Protein AF-A0A447XHU2-F1 (afdb_monomer_lite)

Foldseek 3Di:
DDDDPPPPPPPPDPPPPPDDDDDAPLCPLPPPLPVLLVVVLVVQLVVCVVVVHPDDSVRSSVVVRVVSVPDDSVVNVVSSVVSVVVVVVVCCVVPNPPDPCVVVPD

Radius of gyration: 21.99 Å; chains: 1; bounding box: 52×55×58 Å

Secondary structure (DSSP, 8-state):
--PPPP-----TT--------------TT-TT-HHHHHHHHHHHHHHHHHTT----HHHHHHHHHHHHTTS-HHHHHHHHHHHHHHHHHHHHHHHTTSSSGGGS--

Organism: Escherichia coli (NCBI:txid562)

Structure (mmCIF, N/CA/C/O backbone):
data_AF-A0A447XHU2-F1
#
_entry.id   AF-A0A447XHU2-F1
#
loop_
_atom_site.group_PDB
_atom_site.id
_atom_site.type_symbol
_atom_site.label_atom_id
_atom_site.label_alt_id
_atom_site.label_comp_id
_atom_site.label_asym_id
_atom_site.label_entity_id
_atom_site.label_seq_id
_atom_site.pdbx_PDB_ins_code
_atom_site.Cartn_x
_atom_site.Cartn_y
_atom_site.Cartn_z
_atom_site.occupancy
_atom_site.B_iso_or_equiv
_atom_site.auth_seq_id
_atom_site.auth_comp_id
_atom_site.auth_asym_id
_atom_site.auth_atom_id
_atom_site.pdbx_PDB_model_num
ATOM 1 N N . MET A 1 1 ? -31.431 -41.248 35.283 1.00 50.34 1 MET A N 1
ATOM 2 C CA . MET A 1 1 ? -30.182 -40.714 34.693 1.00 50.34 1 MET A CA 1
ATOM 3 C C . MET A 1 1 ? -30.094 -41.255 33.275 1.00 50.34 1 MET A C 1
ATOM 5 O O . MET A 1 1 ? -30.237 -42.456 33.133 1.00 50.34 1 MET A O 1
ATOM 9 N N . GLY A 1 2 ? -29.939 -40.478 32.212 1.00 48.31 2 GLY A N 1
ATOM 10 C CA . GLY A 1 2 ? -29.805 -39.030 32.088 1.00 48.31 2 GLY A CA 1
ATOM 11 C C . GLY A 1 2 ? -30.513 -38.564 30.814 1.00 48.31 2 GLY A C 1
ATOM 12 O O . GLY A 1 2 ? -30.659 -39.332 29.866 1.00 48.31 2 GLY A O 1
ATOM 13 N N . GLU A 1 3 ? -31.010 -37.334 30.840 1.00 43.22 3 GLU A N 1
ATOM 14 C CA . GLU A 1 3 ? -31.611 -36.684 29.680 1.00 43.22 3 GLU A CA 1
ATOM 15 C C . GLU A 1 3 ? -30.553 -36.536 28.579 1.00 43.22 3 GLU A C 1
ATOM 17 O O . GLU A 1 3 ? -29.465 -36.011 28.820 1.00 43.22 3 GLU A O 1
ATOM 22 N N . MET A 1 4 ? -30.857 -37.021 27.371 1.00 48.81 4 MET A N 1
ATOM 23 C CA . MET A 1 4 ? -30.083 -36.664 26.185 1.00 48.81 4 MET A CA 1
ATOM 24 C C . MET A 1 4 ? -30.228 -35.153 25.985 1.00 48.81 4 MET A C 1
ATOM 26 O O . MET A 1 4 ? -31.365 -34.678 25.906 1.00 48.81 4 MET A O 1
ATOM 30 N N . PRO A 1 5 ? -29.128 -34.385 25.897 1.00 48.41 5 PRO A N 1
ATOM 31 C CA . PRO A 1 5 ? -29.238 -32.971 25.603 1.00 48.41 5 PRO A CA 1
ATOM 32 C C . PRO A 1 5 ? -29.871 -32.853 24.219 1.00 48.41 5 PRO A C 1
ATOM 34 O O . PRO A 1 5 ? -29.323 -33.337 23.227 1.00 48.41 5 PRO A O 1
ATOM 37 N N . ASN A 1 6 ? -31.060 -32.247 24.171 1.00 49.00 6 ASN A N 1
ATOM 38 C CA . ASN A 1 6 ? -31.664 -31.803 22.927 1.00 49.00 6 ASN A CA 1
ATOM 39 C C . ASN A 1 6 ? -30.576 -31.052 22.162 1.00 49.00 6 ASN A C 1
ATOM 41 O O . ASN A 1 6 ? -30.010 -30.095 22.694 1.00 49.00 6 ASN A O 1
ATOM 45 N N . ASN A 1 7 ? -30.283 -31.505 20.942 1.00 52.31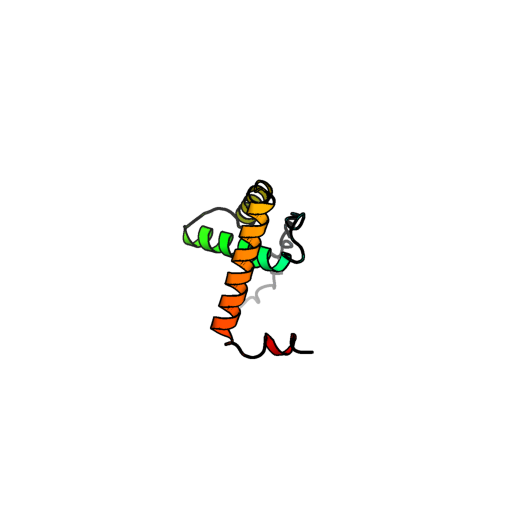 7 ASN A N 1
ATOM 46 C CA . ASN A 1 7 ? -29.501 -30.764 19.964 1.00 52.31 7 ASN A CA 1
ATOM 47 C C . ASN A 1 7 ? -30.282 -29.487 19.635 1.00 52.31 7 ASN A C 1
ATOM 49 O O . ASN A 1 7 ? -31.013 -29.394 18.650 1.00 52.31 7 ASN A O 1
ATOM 53 N N . LYS A 1 8 ? -30.215 -28.532 20.558 1.00 52.25 8 LYS A N 1
ATOM 54 C CA . LYS A 1 8 ? -30.671 -27.173 20.392 1.00 52.25 8 LYS A CA 1
ATOM 55 C C . LYS A 1 8 ? -29.653 -26.603 19.427 1.00 52.25 8 LYS A C 1
ATOM 57 O O . LYS A 1 8 ? -28.541 -26.301 19.844 1.00 52.25 8 LYS A O 1
ATOM 62 N N . ASN A 1 9 ? -30.025 -26.638 18.146 1.00 53.00 9 ASN A N 1
ATOM 63 C CA . ASN A 1 9 ? -29.340 -26.018 17.023 1.00 53.00 9 ASN A CA 1
ATOM 64 C C . ASN A 1 9 ? -28.377 -24.941 17.518 1.00 53.00 9 ASN A C 1
ATOM 66 O O . ASN A 1 9 ? -28.805 -23.839 17.855 1.00 53.00 9 ASN A O 1
ATOM 70 N N . ILE A 1 10 ? -27.086 -25.272 17.580 1.00 54.03 10 ILE A N 1
ATOM 71 C CA . ILE A 1 10 ? -26.025 -24.275 17.700 1.00 54.03 10 ILE A CA 1
ATOM 72 C C . ILE A 1 10 ? -25.957 -23.611 16.323 1.00 54.03 10 ILE A C 1
ATOM 74 O O . ILE A 1 10 ? -25.102 -23.895 15.495 1.00 54.03 10 ILE A O 1
ATOM 78 N N . THR A 1 11 ? -26.955 -22.783 16.046 1.00 51.47 11 THR A N 1
ATOM 79 C CA . THR A 1 11 ? -26.985 -21.808 14.955 1.00 51.47 11 THR A CA 1
ATOM 80 C C . THR A 1 11 ? -26.727 -20.408 15.502 1.00 51.47 11 THR A C 1
ATOM 82 O O . THR A 1 11 ? -26.949 -19.428 14.802 1.00 51.47 11 THR A O 1
ATOM 85 N N . ASP A 1 12 ? -26.276 -20.298 16.755 1.00 50.03 12 ASP A N 1
ATOM 86 C CA . ASP A 1 12 ? -26.370 -19.042 17.490 1.00 50.03 12 ASP A CA 1
ATOM 87 C C . ASP A 1 12 ? -25.420 -17.942 17.002 1.00 50.03 12 ASP A C 1
ATOM 89 O O . ASP A 1 12 ? -25.742 -16.782 17.233 1.00 50.03 12 ASP A O 1
ATOM 93 N N . HIS A 1 13 ? -24.324 -18.202 16.270 1.00 52.41 13 HIS A N 1
ATOM 94 C CA . HIS A 1 13 ? -23.375 -17.113 15.949 1.00 52.41 13 HIS A CA 1
ATOM 95 C C . HIS A 1 13 ? -22.674 -17.162 14.582 1.00 52.41 13 HIS A C 1
ATOM 97 O O . HIS A 1 13 ? -21.525 -16.743 14.478 1.00 52.41 13 HIS A O 1
ATOM 103 N N . LEU A 1 14 ? -23.336 -17.600 13.510 1.00 49.66 14 LEU A N 1
ATOM 104 C CA . LEU A 1 14 ? -22.865 -17.271 12.155 1.00 49.66 14 LEU A CA 1
ATOM 105 C C . LEU A 1 14 ? -23.818 -16.264 11.513 1.00 49.66 14 LEU A C 1
ATOM 107 O O . LEU A 1 14 ? -24.447 -16.540 10.496 1.00 49.66 14 LEU A O 1
ATOM 111 N N . THR A 1 15 ? -23.937 -15.078 12.116 1.00 59.91 15 THR A N 1
ATOM 112 C CA . THR A 1 15 ? -24.274 -13.893 11.319 1.00 59.91 15 THR A CA 1
ATOM 113 C C . THR A 1 15 ? -23.197 -13.808 10.243 1.00 59.91 15 THR A C 1
ATOM 115 O O . THR A 1 15 ? -22.015 -13.812 10.601 1.00 59.91 15 THR A O 1
ATOM 118 N N . GLU A 1 16 ? -23.573 -13.828 8.961 1.00 61.66 16 GLU A N 1
ATOM 119 C CA . GLU A 1 16 ? -22.624 -13.664 7.855 1.00 61.66 16 GLU A CA 1
ATOM 120 C C . GLU A 1 16 ? -21.630 -12.565 8.225 1.00 61.66 16 GLU A C 1
ATOM 122 O O . GLU A 1 16 ? -22.030 -11.465 8.607 1.00 61.66 16 GLU A O 1
ATOM 127 N N . SER A 1 17 ? -20.337 -12.892 8.224 1.00 66.00 17 SER A N 1
ATOM 128 C CA . SER A 1 17 ? -19.319 -11.885 8.495 1.00 66.00 17 SER A CA 1
ATOM 129 C C . SER A 1 17 ? -19.497 -10.785 7.457 1.00 66.00 17 SER A C 1
ATOM 131 O O . SER A 1 17 ? -19.344 -11.045 6.265 1.00 66.00 17 SER A O 1
ATOM 133 N N . GLU A 1 18 ? -19.876 -9.588 7.899 1.00 78.19 18 GLU A N 1
ATOM 134 C CA . GLU A 1 18 ? -20.075 -8.451 7.011 1.00 78.19 18 GLU A CA 1
ATOM 135 C C . GLU A 1 18 ? -18.734 -8.138 6.337 1.00 78.19 18 GLU A C 1
ATOM 137 O O . GLU A 1 18 ? -17.772 -7.702 6.976 1.00 78.19 18 GLU A O 1
ATOM 142 N N . ILE A 1 19 ? -18.631 -8.456 5.044 1.00 82.38 19 ILE A N 1
ATOM 143 C CA . ILE A 1 19 ? -17.419 -8.211 4.267 1.00 82.38 19 ILE A CA 1
ATOM 144 C C . ILE A 1 19 ? -17.381 -6.724 3.929 1.00 82.38 19 ILE A C 1
ATOM 146 O O . ILE A 1 19 ? -18.208 -6.221 3.171 1.00 82.38 19 ILE A O 1
ATOM 150 N N . ILE A 1 20 ? -16.382 -6.026 4.463 1.00 84.31 20 ILE A N 1
ATOM 151 C CA . ILE A 1 20 ? -16.165 -4.607 4.189 1.00 84.31 20 ILE A CA 1
ATOM 152 C C . ILE A 1 20 ? -15.208 -4.467 3.003 1.00 84.31 20 ILE A C 1
ATOM 154 O O . ILE A 1 20 ? -14.056 -4.900 3.062 1.00 84.31 20 ILE A O 1
ATOM 158 N N . PHE A 1 21 ? -15.666 -3.810 1.936 1.00 88.31 21 PHE A N 1
ATOM 159 C CA . PHE A 1 21 ? -14.844 -3.500 0.768 1.00 88.31 21 PHE A CA 1
ATOM 160 C C . PHE A 1 21 ? -14.239 -2.098 0.883 1.00 88.31 21 PHE A C 1
ATOM 162 O O . PHE A 1 21 ? -14.953 -1.097 0.845 1.00 88.31 21 PHE A O 1
ATOM 169 N N . LEU A 1 22 ? -12.910 -2.017 0.959 1.00 89.25 22 LEU A N 1
ATOM 170 C CA . LEU A 1 22 ? -12.171 -0.766 0.798 1.00 89.25 22 LEU A CA 1
ATOM 171 C C . LEU A 1 22 ? -11.638 -0.683 -0.636 1.00 89.25 22 LEU A C 1
ATOM 173 O O . LEU A 1 22 ? -10.658 -1.342 -0.977 1.00 89.25 22 LEU A O 1
ATOM 177 N N . HIS A 1 23 ? -12.281 0.129 -1.474 1.00 90.50 23 HIS A N 1
ATOM 178 C CA . HIS A 1 23 ? -11.823 0.379 -2.838 1.00 90.50 23 HIS A CA 1
ATOM 179 C C . HIS A 1 23 ? -11.059 1.705 -2.905 1.00 90.50 23 HIS A C 1
ATOM 181 O O . HIS A 1 23 ? -11.637 2.777 -2.721 1.00 90.50 23 HIS A O 1
ATOM 187 N N . ALA A 1 24 ? -9.763 1.642 -3.204 1.00 89.38 24 ALA A N 1
ATOM 188 C CA . ALA A 1 24 ? -8.933 2.817 -3.431 1.00 89.38 24 ALA A CA 1
ATOM 189 C C . ALA A 1 24 ? -8.003 2.582 -4.625 1.00 89.38 24 ALA A C 1
ATOM 191 O O . ALA A 1 24 ? -7.119 1.732 -4.564 1.00 89.38 24 ALA A O 1
ATOM 192 N N . ASP A 1 25 ? -8.181 3.363 -5.692 1.00 91.19 25 ASP A N 1
ATOM 193 C CA . ASP A 1 25 ? -7.196 3.418 -6.769 1.00 91.19 25 ASP A CA 1
ATOM 194 C C . ASP A 1 25 ? -5.977 4.229 -6.305 1.00 91.19 25 ASP A C 1
ATOM 196 O O . ASP A 1 25 ? -6.072 5.437 -6.071 1.00 91.19 25 ASP A O 1
ATOM 200 N N . LEU A 1 26 ? -4.861 3.527 -6.100 1.00 91.31 26 LEU A N 1
ATOM 201 C CA . LEU A 1 26 ? -3.545 4.080 -5.758 1.00 91.31 26 LEU A CA 1
ATOM 202 C C . LEU A 1 26 ? -2.545 3.921 -6.918 1.00 91.31 26 LEU A C 1
ATOM 204 O O . LEU A 1 26 ? -1.379 4.273 -6.782 1.00 91.31 26 LEU A O 1
ATOM 208 N N . GLN A 1 27 ? -2.985 3.371 -8.053 1.00 87.56 27 GLN A N 1
ATOM 209 C CA . GLN A 1 27 ? -2.134 3.021 -9.193 1.00 87.56 27 GLN A CA 1
ATOM 210 C C . GLN A 1 27 ? -2.220 4.047 -10.329 1.00 87.56 27 GLN A C 1
ATOM 212 O O . GLN A 1 27 ? -1.710 3.796 -11.418 1.00 87.56 27 GLN A O 1
ATOM 217 N N . GLN A 1 28 ? -2.806 5.223 -10.075 1.00 84.50 28 GLN A N 1
ATOM 218 C CA . GLN A 1 28 ? -2.994 6.278 -11.076 1.00 84.50 28 GLN A CA 1
ATOM 219 C C . GLN A 1 28 ? -1.700 6.627 -11.835 1.00 84.50 28 GLN A C 1
ATOM 221 O O . GLN A 1 28 ? -1.742 6.852 -13.043 1.00 84.50 28 GLN A O 1
ATOM 226 N N . TYR A 1 29 ? -0.558 6.644 -11.140 1.00 85.00 29 TYR A N 1
ATOM 227 C CA . TYR A 1 29 ? 0.764 6.911 -11.722 1.00 85.00 29 TYR A CA 1
ATOM 228 C C . TYR A 1 29 ? 1.700 5.694 -11.691 1.00 85.00 29 TYR A C 1
ATOM 230 O O . TYR A 1 29 ? 2.844 5.785 -12.131 1.00 85.00 29 TYR A O 1
ATOM 238 N N . LEU A 1 30 ? 1.237 4.560 -11.158 1.00 89.12 30 LEU A N 1
ATOM 239 C CA . LEU A 1 30 ? 2.082 3.438 -10.759 1.00 89.12 30 LEU A CA 1
ATOM 240 C C . LEU A 1 30 ? 1.566 2.137 -11.368 1.00 89.12 30 LEU A C 1
ATOM 242 O O . LEU A 1 30 ? 0.588 1.545 -10.910 1.00 89.12 30 LEU A O 1
ATOM 246 N N . SER A 1 31 ? 2.238 1.687 -12.425 1.00 87.44 31 SER A N 1
ATOM 247 C CA . SER A 1 31 ? 1.863 0.465 -13.133 1.00 87.44 31 SER A CA 1
ATOM 248 C C . SER A 1 31 ? 2.222 -0.783 -12.326 1.00 87.44 31 SER A C 1
ATOM 250 O O . SER A 1 31 ? 3.354 -0.938 -11.870 1.00 87.44 31 SER A O 1
ATOM 252 N N . GLN A 1 32 ? 1.269 -1.714 -12.205 1.00 87.56 32 GLN A N 1
ATOM 253 C CA . GLN A 1 32 ? 1.471 -3.036 -11.593 1.00 87.56 32 GLN A CA 1
ATOM 254 C C . GLN A 1 32 ? 2.033 -2.970 -10.161 1.00 87.56 32 GLN A C 1
ATOM 256 O O . GLN A 1 32 ? 2.917 -3.745 -9.786 1.00 87.56 32 GLN A O 1
ATOM 261 N N . SER A 1 33 ? 1.551 -2.018 -9.364 1.00 90.62 33 SER A N 1
ATOM 262 C CA . SER A 1 33 ? 1.975 -1.795 -7.974 1.00 90.62 33 SER A CA 1
ATOM 263 C C . SER A 1 33 ? 1.045 -2.428 -6.942 1.00 90.62 33 SER A C 1
ATOM 265 O O . SER A 1 33 ? 1.321 -2.353 -5.750 1.00 90.62 33 SER A O 1
ATOM 267 N N . CYS A 1 34 ? -0.036 -3.098 -7.356 1.00 88.56 34 CYS A N 1
ATOM 268 C CA . CYS A 1 34 ? -0.992 -3.722 -6.434 1.00 88.56 34 CYS A CA 1
ATOM 269 C C . CYS A 1 34 ? -0.323 -4.645 -5.399 1.00 88.56 34 CYS A C 1
ATOM 271 O O . CYS A 1 34 ? -0.633 -4.553 -4.214 1.00 88.56 34 CYS A O 1
ATOM 273 N N . GLY A 1 35 ? 0.646 -5.470 -5.810 1.00 85.81 35 GLY A N 1
ATOM 274 C CA . GLY A 1 35 ? 1.407 -6.324 -4.893 1.00 85.81 35 GLY A CA 1
ATOM 275 C C . GLY A 1 35 ? 2.274 -5.532 -3.907 1.00 85.81 35 GLY A C 1
ATOM 276 O O . GLY A 1 35 ? 2.344 -5.885 -2.732 1.00 85.81 35 GLY A O 1
ATOM 277 N N . ALA A 1 36 ? 2.877 -4.425 -4.352 1.00 86.75 36 ALA A N 1
ATOM 278 C CA . ALA A 1 36 ? 3.637 -3.535 -3.476 1.00 86.75 36 ALA A CA 1
ATOM 279 C C . ALA A 1 36 ? 2.720 -2.869 -2.435 1.00 86.75 36 ALA A C 1
ATOM 281 O O . ALA A 1 36 ? 3.052 -2.852 -1.251 1.00 86.75 36 ALA A O 1
ATOM 282 N N . PHE A 1 37 ? 1.529 -2.417 -2.843 1.00 88.38 37 PHE A N 1
ATOM 283 C CA . PHE A 1 37 ? 0.526 -1.846 -1.939 1.00 88.38 37 PHE A CA 1
ATOM 284 C C . PHE A 1 37 ? 0.010 -2.831 -0.897 1.00 88.38 37 PHE A C 1
ATOM 286 O O . PHE A 1 37 ? -0.182 -2.430 0.246 1.00 88.38 37 PHE A O 1
ATOM 293 N N . VAL A 1 38 ? -0.156 -4.113 -1.237 1.00 88.31 38 VAL A N 1
ATOM 294 C CA . VAL A 1 38 ? -0.517 -5.138 -0.243 1.00 88.31 38 VAL A CA 1
ATOM 295 C C . VAL A 1 38 ? 0.554 -5.237 0.846 1.00 88.31 38 VAL A C 1
ATOM 297 O O . VAL A 1 38 ? 0.219 -5.220 2.029 1.00 88.31 38 VAL A O 1
ATOM 300 N N . CYS A 1 39 ? 1.837 -5.276 0.473 1.00 88.56 39 CYS A N 1
ATOM 301 C CA . CYS A 1 39 ? 2.940 -5.310 1.438 1.00 88.56 39 CYS A CA 1
ATOM 302 C C . CYS A 1 39 ? 3.004 -4.034 2.291 1.00 88.56 39 CYS A C 1
ATOM 304 O O . CYS A 1 39 ? 3.131 -4.122 3.511 1.00 88.56 39 CYS A O 1
ATOM 306 N N . MET A 1 40 ? 2.871 -2.859 1.669 1.00 87.81 40 MET A N 1
ATOM 307 C CA . MET A 1 40 ? 2.869 -1.564 2.362 1.00 87.81 40 MET A CA 1
ATOM 308 C C . MET A 1 40 ? 1.738 -1.458 3.381 1.00 87.81 40 MET A C 1
ATOM 310 O O . MET A 1 40 ? 1.952 -1.100 4.536 1.00 87.81 40 MET A O 1
ATOM 314 N N . ALA A 1 41 ? 0.529 -1.802 2.952 1.00 89.75 41 ALA A N 1
ATOM 315 C CA . ALA A 1 41 ? -0.655 -1.695 3.778 1.00 89.75 41 ALA A CA 1
ATOM 316 C C . ALA A 1 41 ? -0.636 -2.723 4.924 1.00 89.75 41 ALA A C 1
ATOM 318 O O . ALA A 1 41 ? -1.043 -2.409 6.041 1.00 89.75 41 ALA A O 1
ATOM 319 N N . ALA A 1 42 ? -0.097 -3.926 4.688 1.00 90.56 42 ALA A N 1
ATOM 320 C CA . ALA A 1 42 ? 0.133 -4.908 5.744 1.00 90.56 42 ALA A CA 1
ATOM 321 C C . ALA A 1 42 ? 1.166 -4.417 6.770 1.00 90.56 42 ALA A C 1
ATOM 323 O O . ALA A 1 42 ? 0.928 -4.539 7.971 1.00 90.56 42 ALA A O 1
ATOM 324 N N . LYS A 1 43 ? 2.276 -3.824 6.310 1.00 89.50 43 LYS A N 1
ATOM 325 C CA . 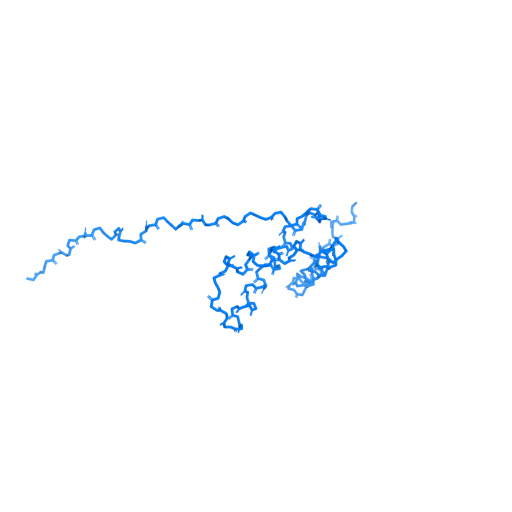LYS A 1 43 ? 3.312 -3.257 7.180 1.00 89.50 43 LYS A CA 1
ATOM 326 C C . LYS A 1 43 ? 2.754 -2.156 8.084 1.00 89.50 43 LYS A C 1
ATOM 328 O O . LYS A 1 43 ? 2.955 -2.228 9.290 1.00 89.50 43 LYS A O 1
ATOM 333 N N . GLU A 1 44 ? 1.987 -1.213 7.532 1.00 90.56 44 GLU A N 1
ATOM 334 C CA . GLU A 1 44 ? 1.303 -0.170 8.313 1.00 90.56 44 GLU A CA 1
ATOM 335 C C . GLU A 1 44 ? 0.440 -0.784 9.424 1.00 90.56 44 GLU A C 1
ATOM 337 O O . GLU A 1 44 ? 0.508 -0.362 10.575 1.00 90.56 44 GLU A O 1
ATOM 342 N N . VAL A 1 45 ? -0.369 -1.799 9.101 1.00 92.88 45 VAL A N 1
ATOM 343 C CA . VAL A 1 45 ? -1.226 -2.447 10.101 1.00 92.88 45 VAL A CA 1
ATOM 344 C C . VAL A 1 45 ? -0.387 -3.121 11.186 1.00 92.88 45 VAL A C 1
ATOM 346 O O . VAL A 1 45 ? -0.715 -2.979 12.361 1.00 92.88 45 VAL A O 1
ATOM 349 N N . ILE A 1 46 ? 0.689 -3.822 10.823 1.00 93.12 46 ILE A N 1
ATOM 350 C CA . ILE A 1 46 ? 1.577 -4.494 11.783 1.00 93.12 46 ILE A CA 1
ATOM 351 C C . ILE A 1 46 ? 2.238 -3.474 12.716 1.00 93.12 46 ILE A C 1
ATOM 353 O O . ILE A 1 46 ? 2.091 -3.597 13.927 1.00 93.12 46 ILE A O 1
ATOM 357 N N . GLU A 1 47 ? 2.873 -2.428 12.183 1.00 93.56 47 GLU A N 1
ATOM 358 C CA . GLU A 1 47 ? 3.559 -1.401 12.984 1.00 93.56 47 GLU A CA 1
ATOM 359 C C . GLU A 1 47 ? 2.588 -0.661 13.923 1.00 93.56 47 GLU A C 1
ATOM 361 O O . GLU A 1 47 ? 2.901 -0.352 15.077 1.00 93.56 47 GLU A O 1
ATOM 366 N N . GLN A 1 48 ? 1.355 -0.417 13.471 1.00 93.81 48 GLN A N 1
ATOM 367 C CA . GLN A 1 48 ? 0.315 0.182 14.309 1.00 93.81 48 GLN A CA 1
ATOM 368 C C . GLN A 1 48 ? -0.151 -0.778 15.411 1.00 93.81 48 GLN A C 1
ATOM 370 O O . GLN A 1 48 ? -0.381 -0.356 16.542 1.00 93.81 48 GLN A O 1
ATOM 375 N N . ARG A 1 49 ? -0.248 -2.081 15.132 1.00 90.25 49 ARG A N 1
ATOM 376 C CA . ARG A 1 49 ? -0.561 -3.082 16.163 1.00 90.25 49 ARG A CA 1
ATOM 377 C C . ARG A 1 49 ? 0.566 -3.228 17.182 1.00 90.25 49 ARG A C 1
ATOM 379 O O . ARG A 1 49 ? 0.284 -3.276 18.373 1.00 90.25 49 ARG A O 1
ATOM 386 N N . GLU A 1 50 ? 1.818 -3.240 16.736 1.00 94.44 50 GLU A N 1
ATOM 387 C CA . GLU A 1 50 ? 3.000 -3.321 17.605 1.00 94.44 50 GLU A CA 1
ATOM 388 C C . GLU A 1 50 ? 3.175 -2.072 18.482 1.00 94.44 50 GLU A C 1
ATOM 390 O O . GLU A 1 50 ? 3.675 -2.164 19.601 1.00 94.44 50 GLU A O 1
ATOM 395 N N . SER A 1 51 ? 2.689 -0.915 18.025 1.00 93.38 51 SER A N 1
ATOM 396 C CA . SER A 1 51 ? 2.624 0.314 18.829 1.00 93.38 51 SER A CA 1
ATOM 397 C C . SER A 1 51 ? 1.401 0.400 19.758 1.00 93.38 51 SER A C 1
ATOM 399 O O . SER A 1 51 ? 1.172 1.442 20.370 1.00 93.38 51 SER A O 1
ATOM 401 N N . ASN A 1 52 ? 0.645 -0.695 19.918 1.00 90.94 52 ASN A N 1
ATOM 402 C CA . ASN A 1 52 ? -0.582 -0.788 20.720 1.00 90.94 52 ASN A CA 1
ATOM 403 C C . ASN A 1 52 ? -1.712 0.149 20.252 1.00 90.94 52 ASN A C 1
ATOM 405 O O . ASN A 1 52 ? -2.478 0.664 21.064 1.00 90.94 52 ASN A O 1
ATOM 409 N N . SER A 1 53 ? -1.836 0.382 18.943 1.00 90.50 53 SER A N 1
ATOM 410 C CA . SER A 1 53 ? -2.973 1.121 18.390 1.00 90.50 53 SER A CA 1
ATOM 411 C C . SER A 1 53 ? -4.271 0.313 18.498 1.00 90.50 53 SER A C 1
ATOM 413 O O . SER A 1 53 ? -4.382 -0.804 17.978 1.00 90.50 53 SER A O 1
ATOM 415 N N . ASP A 1 54 ? -5.294 0.935 19.084 1.00 92.69 54 ASP A N 1
ATOM 416 C CA . ASP A 1 54 ? -6.665 0.408 19.144 1.00 92.69 54 ASP A CA 1
ATOM 417 C C . ASP A 1 54 ? -7.445 0.617 17.835 1.00 92.69 54 ASP A C 1
ATOM 419 O O . ASP A 1 54 ? -8.604 0.213 17.706 1.00 92.69 54 ASP A O 1
ATOM 423 N N . SER A 1 55 ? -6.825 1.247 16.832 1.00 93.31 55 SER A N 1
ATOM 424 C CA . S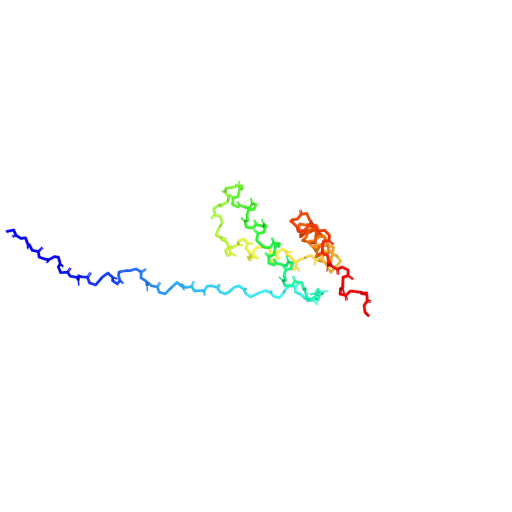ER A 1 55 ? -7.474 1.503 15.548 1.00 93.31 55 SER A CA 1
ATOM 425 C C . SER A 1 55 ? -7.839 0.199 14.838 1.00 93.31 55 SER A C 1
ATOM 427 O O . SER A 1 55 ? -7.027 -0.718 14.693 1.00 93.31 55 SER A O 1
ATOM 429 N N . ALA A 1 56 ? -9.069 0.132 14.327 1.00 91.31 56 ALA A N 1
ATOM 430 C CA . ALA A 1 56 ? -9.497 -0.980 13.490 1.00 91.31 56 ALA A CA 1
ATOM 431 C C . ALA A 1 56 ? -8.636 -1.059 12.208 1.00 91.31 56 ALA A C 1
ATOM 433 O O . ALA A 1 56 ? -8.320 -0.011 11.634 1.00 91.31 56 ALA A O 1
ATOM 434 N N . PRO A 1 57 ? -8.312 -2.264 11.690 1.00 90.38 57 PRO A N 1
ATOM 435 C CA . PRO A 1 57 ? -7.500 -2.413 10.479 1.00 90.38 57 PRO A CA 1
ATOM 436 C C . PRO A 1 57 ? -8.068 -1.647 9.283 1.00 90.38 57 PRO A C 1
ATOM 438 O O . PRO A 1 57 ? -7.322 -0.991 8.567 1.00 90.38 57 PRO A O 1
ATOM 441 N N . TYR A 1 58 ? -9.393 -1.645 9.114 1.00 91.44 58 TYR A N 1
ATOM 442 C CA . TYR A 1 58 ? -10.060 -0.855 8.077 1.00 91.44 58 TYR A CA 1
ATOM 443 C C . TYR A 1 58 ? -9.702 0.638 8.154 1.00 91.44 58 TYR A C 1
ATOM 445 O O . TYR A 1 58 ? -9.364 1.248 7.141 1.00 91.44 58 TYR A O 1
ATOM 453 N N . THR A 1 59 ? -9.724 1.220 9.355 1.00 93.12 59 THR A N 1
ATOM 454 C CA . THR A 1 59 ? -9.374 2.628 9.579 1.00 93.12 59 THR A CA 1
ATOM 455 C C . THR A 1 59 ? -7.912 2.894 9.241 1.00 93.12 59 THR A C 1
ATOM 457 O O . THR A 1 59 ? -7.610 3.893 8.594 1.00 93.12 59 THR A O 1
ATOM 460 N N . LEU A 1 60 ? -7.007 1.989 9.622 1.00 94.19 60 LEU A N 1
ATOM 461 C CA . LEU A 1 60 ? -5.581 2.100 9.305 1.00 94.19 60 LEU A CA 1
ATOM 462 C C . LEU A 1 60 ? -5.336 2.071 7.792 1.00 94.19 60 LEU A C 1
ATOM 464 O O . LEU A 1 60 ? -4.682 2.962 7.256 1.00 94.19 60 LEU A O 1
ATOM 468 N N . LEU A 1 61 ? -5.932 1.103 7.093 1.00 93.81 61 LEU A N 1
ATOM 469 C CA . LEU A 1 61 ? -5.813 0.954 5.641 1.00 93.81 61 LEU A CA 1
ATOM 470 C C . LEU A 1 61 ? -6.406 2.155 4.894 1.00 93.81 61 LEU A C 1
ATOM 472 O O . LEU A 1 61 ? -5.802 2.662 3.948 1.00 93.81 61 LEU A O 1
ATOM 476 N N . LYS A 1 62 ? -7.565 2.652 5.343 1.00 94.44 62 LYS A N 1
ATOM 477 C CA . LYS A 1 62 ? -8.186 3.854 4.780 1.00 94.44 62 LYS A CA 1
ATOM 478 C C . LYS A 1 62 ? -7.301 5.082 4.986 1.00 94.44 62 LYS A C 1
ATOM 480 O O . LYS A 1 62 ? -7.075 5.829 4.039 1.00 94.44 62 LYS A O 1
ATOM 485 N N . ASN A 1 63 ? -6.762 5.271 6.190 1.00 93.56 63 ASN A N 1
ATOM 486 C CA . ASN A 1 63 ? -5.864 6.384 6.491 1.00 93.56 63 ASN A CA 1
ATOM 487 C C . ASN A 1 63 ? -4.583 6.318 5.656 1.00 93.56 63 ASN A C 1
ATOM 489 O O . ASN A 1 63 ? -4.143 7.344 5.144 1.00 93.56 63 ASN A O 1
ATOM 493 N N . TYR A 1 64 ? -4.008 5.126 5.483 1.00 93.12 64 TYR A N 1
ATOM 494 C CA . TYR A 1 64 ? -2.869 4.917 4.596 1.00 93.12 64 TYR A CA 1
ATOM 495 C C . TYR A 1 64 ? -3.200 5.334 3.156 1.00 93.12 64 TYR A C 1
ATOM 497 O O . TYR A 1 64 ? -2.485 6.157 2.588 1.00 93.12 64 TYR A O 1
ATOM 505 N N . ALA A 1 65 ? -4.314 4.855 2.594 1.00 94.12 65 ALA A N 1
ATOM 506 C CA . ALA A 1 65 ? -4.741 5.210 1.240 1.00 94.12 65 ALA A CA 1
ATOM 507 C C . ALA A 1 65 ? -4.990 6.724 1.082 1.00 94.12 65 ALA A C 1
ATOM 509 O O . ALA A 1 65 ? -4.549 7.332 0.105 1.00 94.12 65 ALA A O 1
ATOM 510 N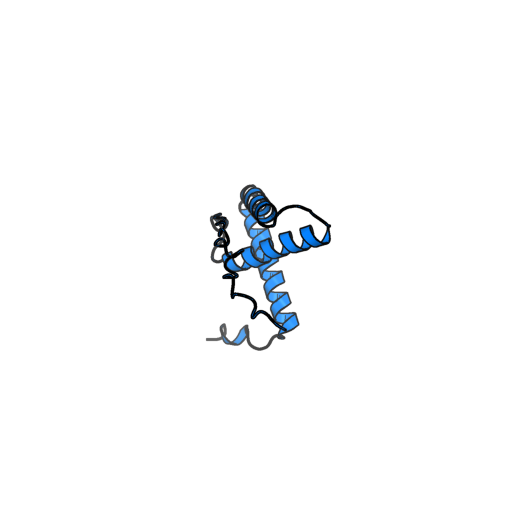 N . ASP A 1 66 ? -5.651 7.345 2.063 1.00 94.62 66 ASP A N 1
ATOM 511 C CA . ASP A 1 66 ? -5.940 8.783 2.076 1.00 94.62 66 ASP A CA 1
ATOM 512 C C . ASP A 1 66 ? -4.661 9.630 2.189 1.00 94.62 66 ASP A C 1
ATOM 514 O O . ASP A 1 66 ? -4.590 10.711 1.603 1.00 94.62 66 ASP A O 1
ATOM 518 N N . ARG A 1 67 ? -3.640 9.165 2.926 1.00 94.62 67 ARG A N 1
ATOM 519 C CA . ARG A 1 67 ? -2.315 9.809 2.968 1.00 94.62 67 ARG A CA 1
ATOM 520 C C . ARG A 1 67 ? -1.571 9.620 1.654 1.00 94.62 67 ARG A C 1
ATOM 522 O O . ARG A 1 67 ? -1.049 10.595 1.128 1.00 94.62 67 ARG A O 1
ATOM 529 N N . PHE A 1 68 ? -1.571 8.405 1.107 1.00 93.38 68 PHE A N 1
ATOM 530 C CA . PHE A 1 68 ? -0.837 8.085 -0.113 1.00 93.38 68 PHE A CA 1
ATOM 531 C C . PHE A 1 68 ? -1.271 8.968 -1.289 1.00 93.38 68 PHE A C 1
ATOM 533 O O . PHE A 1 68 ? -0.439 9.524 -1.997 1.00 93.38 68 PHE A O 1
ATOM 540 N N . LYS A 1 69 ? -2.581 9.197 -1.431 1.00 93.75 69 LYS A N 1
ATOM 541 C CA . LYS A 1 69 ? -3.150 10.067 -2.474 1.00 93.75 69 LYS A CA 1
ATOM 542 C C . LYS A 1 69 ? -2.753 11.542 -2.372 1.00 93.75 69 LYS A C 1
ATOM 544 O O . LYS A 1 69 ? -2.956 12.278 -3.332 1.00 93.75 69 LYS A O 1
ATOM 549 N N . LYS A 1 70 ? -2.250 11.995 -1.219 1.00 95.31 70 LYS A N 1
ATOM 550 C CA . LYS A 1 70 ? -1.813 13.387 -1.021 1.00 95.31 70 LYS A CA 1
ATOM 551 C C . LYS A 1 70 ? -0.377 13.625 -1.470 1.00 95.31 70 LYS A C 1
ATOM 553 O O . LYS A 1 70 ? -0.008 14.781 -1.646 1.00 95.31 70 LYS A O 1
ATOM 558 N N . TYR A 1 71 ? 0.411 12.566 -1.639 1.00 94.69 71 TYR A N 1
ATOM 559 C CA . TYR A 1 71 ? 1.763 12.676 -2.166 1.00 94.69 71 TYR A CA 1
ATOM 560 C C . TYR A 1 71 ? 1.742 13.093 -3.636 1.00 94.69 71 TYR A C 1
ATOM 562 O O . TYR A 1 71 ? 0.845 12.717 -4.397 1.00 94.69 71 TYR A O 1
ATOM 570 N N . SER A 1 72 ? 2.756 13.852 -4.036 1.00 95.69 72 SER A N 1
ATOM 571 C CA . SER A 1 72 ? 3.048 14.141 -5.437 1.00 95.69 72 SER A CA 1
ATOM 572 C C . SER A 1 72 ? 3.357 12.858 -6.216 1.00 95.69 72 SER A C 1
ATOM 574 O O . SER A 1 72 ? 3.662 11.815 -5.639 1.00 95.69 72 SER A O 1
ATOM 576 N N . ALA A 1 73 ? 3.304 12.923 -7.548 1.00 94.62 73 ALA A N 1
ATOM 577 C CA . ALA A 1 73 ? 3.633 11.772 -8.390 1.00 94.62 73 ALA A CA 1
ATOM 578 C C . ALA A 1 73 ? 5.073 11.267 -8.160 1.00 94.62 73 ALA A C 1
ATOM 580 O O . ALA A 1 73 ? 5.302 10.061 -8.169 1.00 94.62 73 ALA A O 1
ATOM 581 N N . GLU A 1 74 ? 6.022 12.176 -7.914 1.00 96.06 74 GLU A N 1
ATOM 582 C CA . GLU A 1 74 ? 7.419 11.835 -7.620 1.00 96.06 74 G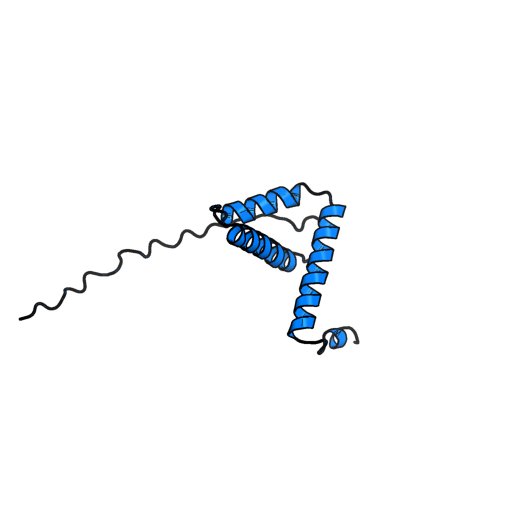LU A CA 1
ATOM 583 C C . GLU A 1 74 ? 7.552 11.104 -6.279 1.00 96.06 74 GLU A C 1
ATOM 585 O O . GLU A 1 74 ? 8.168 10.044 -6.212 1.00 96.06 74 GLU A O 1
ATOM 590 N N . GLU A 1 75 ? 6.898 11.604 -5.229 1.00 95.56 75 GLU A N 1
ATOM 591 C CA . GLU A 1 75 ? 6.876 10.940 -3.922 1.00 95.56 75 GLU A CA 1
ATOM 592 C C . GLU A 1 75 ? 6.197 9.565 -3.993 1.00 95.56 75 GLU A C 1
ATOM 594 O O . GLU A 1 75 ? 6.691 8.602 -3.410 1.00 95.56 75 GLU A O 1
ATOM 599 N N . GLN A 1 76 ? 5.088 9.442 -4.731 1.00 94.38 76 GLN A N 1
ATOM 600 C CA . GLN A 1 76 ? 4.419 8.154 -4.935 1.00 94.38 76 GLN A CA 1
ATOM 601 C C . GLN A 1 76 ? 5.330 7.154 -5.657 1.00 94.38 76 GLN A C 1
ATOM 603 O O . GLN A 1 76 ? 5.374 5.984 -5.271 1.00 94.38 76 GLN A O 1
ATOM 608 N N . TYR A 1 77 ? 6.072 7.608 -6.671 1.00 93.94 77 TYR A N 1
ATOM 609 C CA . TYR A 1 77 ? 7.043 6.784 -7.388 1.00 93.94 77 TYR A CA 1
ATOM 610 C C . TYR A 1 77 ? 8.188 6.328 -6.485 1.00 93.94 77 TYR A C 1
ATOM 612 O O . TYR A 1 77 ? 8.514 5.143 -6.472 1.00 93.94 77 TYR A O 1
ATOM 620 N N . GLU A 1 78 ? 8.763 7.234 -5.695 1.00 94.31 78 GLU A N 1
ATOM 621 C CA . GLU A 1 78 ? 9.856 6.893 -4.784 1.00 94.31 78 GLU A CA 1
ATOM 622 C C . GLU A 1 78 ? 9.403 5.886 -3.721 1.00 94.31 78 GLU A C 1
ATOM 624 O O . GLU A 1 78 ? 10.083 4.889 -3.471 1.00 94.31 78 GLU A O 1
ATOM 629 N N . ILE A 1 79 ? 8.211 6.083 -3.146 1.00 92.00 79 ILE A N 1
ATOM 630 C CA . ILE A 1 79 ? 7.627 5.129 -2.199 1.00 92.00 79 ILE A CA 1
ATOM 631 C C . ILE A 1 79 ? 7.470 3.754 -2.859 1.00 92.00 79 ILE A C 1
ATOM 633 O O . ILE A 1 79 ? 7.904 2.755 -2.285 1.00 92.00 79 ILE A O 1
ATOM 637 N N . ASP A 1 80 ? 6.880 3.673 -4.052 1.00 91.88 80 ASP A N 1
ATOM 638 C CA . ASP A 1 80 ? 6.708 2.403 -4.767 1.00 91.88 80 ASP A CA 1
ATOM 639 C C . ASP A 1 80 ? 8.051 1.723 -5.075 1.00 91.88 80 ASP A C 1
ATOM 641 O O . ASP A 1 80 ? 8.228 0.529 -4.811 1.00 91.88 80 ASP A O 1
ATOM 645 N N . PHE A 1 81 ? 9.023 2.490 -5.568 1.00 91.44 81 PHE A N 1
ATOM 646 C CA . PHE A 1 81 ? 10.353 2.007 -5.916 1.00 91.44 81 PHE A CA 1
ATOM 647 C C . PHE A 1 81 ? 11.079 1.398 -4.711 1.00 91.44 81 PHE A C 1
ATOM 649 O O . PHE A 1 81 ? 11.531 0.249 -4.778 1.00 91.44 81 PHE A O 1
ATOM 656 N N . GLN A 1 82 ? 11.125 2.111 -3.581 1.00 90.94 82 GLN A N 1
ATOM 657 C CA . GLN A 1 82 ? 11.757 1.609 -2.357 1.00 90.94 82 GLN A CA 1
ATOM 658 C C . GLN A 1 82 ? 11.084 0.330 -1.853 1.00 90.94 82 GLN A C 1
ATOM 660 O O . GLN A 1 82 ? 11.759 -0.621 -1.453 1.00 90.94 82 GLN A O 1
ATOM 665 N N . HIS A 1 83 ? 9.756 0.244 -1.933 1.00 88.38 83 HIS A N 1
ATOM 666 C CA . HIS A 1 83 ? 9.046 -0.965 -1.516 1.00 88.38 83 HIS A CA 1
ATOM 667 C C . HIS A 1 83 ? 9.316 -2.157 -2.428 1.00 88.38 83 HIS A C 1
ATOM 669 O O . HIS A 1 83 ? 9.478 -3.276 -1.939 1.00 88.38 83 HIS A O 1
ATOM 675 N N . ARG A 1 84 ? 9.426 -1.946 -3.742 1.00 89.69 84 ARG A N 1
ATOM 676 C CA . ARG A 1 84 ? 9.827 -3.011 -4.672 1.00 89.69 84 ARG A CA 1
ATOM 677 C C . ARG A 1 84 ? 11.229 -3.523 -4.367 1.00 89.69 84 ARG A C 1
ATOM 679 O O . ARG A 1 84 ? 11.441 -4.736 -4.397 1.00 89.69 84 ARG A O 1
ATOM 686 N N . LEU A 1 85 ? 12.163 -2.631 -4.037 1.00 90.25 85 LEU A N 1
ATOM 687 C CA . LEU A 1 85 ? 13.513 -3.012 -3.625 1.00 90.25 85 LEU A CA 1
ATOM 688 C C . LEU A 1 85 ? 13.502 -3.838 -2.338 1.00 90.25 85 LEU A C 1
ATOM 690 O O . LEU A 1 85 ? 14.116 -4.902 -2.302 1.00 90.25 85 LEU A O 1
ATOM 694 N N . ILE A 1 86 ? 12.766 -3.398 -1.315 1.00 88.19 86 ILE A N 1
ATOM 695 C CA . ILE A 1 86 ? 12.631 -4.138 -0.053 1.00 88.19 86 ILE A CA 1
ATOM 696 C C . ILE A 1 86 ? 12.025 -5.520 -0.309 1.00 88.19 86 ILE A C 1
ATOM 698 O O . ILE A 1 86 ? 12.595 -6.521 0.114 1.00 88.19 86 ILE A O 1
ATOM 702 N N . ASN A 1 87 ? 10.926 -5.601 -1.063 1.00 86.12 87 ASN A N 1
ATOM 703 C CA . ASN A 1 87 ? 10.271 -6.869 -1.383 1.00 86.12 87 ASN A CA 1
ATOM 704 C C . ASN A 1 87 ? 11.203 -7.823 -2.143 1.00 86.12 87 ASN A C 1
ATOM 706 O O . ASN A 1 87 ? 11.265 -9.013 -1.825 1.00 86.12 87 ASN A O 1
ATOM 710 N N . ARG A 1 88 ? 11.957 -7.305 -3.123 1.00 87.25 88 ARG A N 1
ATOM 711 C CA . ARG A 1 88 ? 12.979 -8.071 -3.847 1.00 87.25 88 ARG A CA 1
ATOM 712 C C . ARG A 1 88 ? 14.053 -8.586 -2.893 1.00 87.25 88 ARG A C 1
ATOM 714 O O . ARG A 1 88 ? 14.401 -9.759 -2.963 1.00 87.25 88 ARG A O 1
ATOM 721 N N . ASN A 1 89 ? 14.568 -7.736 -2.012 1.00 88.38 89 ASN A N 1
ATOM 722 C CA . ASN A 1 89 ? 15.629 -8.117 -1.086 1.00 88.38 89 ASN A CA 1
ATOM 723 C C . ASN A 1 89 ? 15.134 -9.149 -0.066 1.00 88.38 89 ASN A C 1
ATOM 725 O O . ASN A 1 89 ? 15.799 -10.156 0.117 1.00 88.38 89 ASN A O 1
ATOM 729 N N . CYS A 1 90 ? 13.924 -9.004 0.482 1.00 86.62 90 CYS A N 1
ATOM 730 C CA . CYS A 1 90 ? 13.323 -10.028 1.341 1.00 86.62 90 CYS A CA 1
ATOM 731 C C . CYS A 1 90 ? 13.174 -11.381 0.628 1.00 86.62 90 CYS A C 1
ATOM 733 O O . CYS A 1 90 ? 13.363 -12.430 1.246 1.00 86.62 90 CYS A O 1
ATOM 735 N N . TYR A 1 91 ? 12.827 -11.377 -0.664 1.00 85.00 91 TYR A N 1
ATOM 736 C CA . TYR A 1 91 ? 12.784 -12.604 -1.456 1.00 85.00 91 TYR A CA 1
ATOM 737 C C . TYR A 1 91 ? 14.178 -13.228 -1.585 1.00 85.00 91 TYR A C 1
ATOM 739 O O . TYR A 1 91 ? 14.341 -14.418 -1.317 1.00 85.00 91 TYR A O 1
ATOM 747 N N . LEU A 1 92 ? 15.179 -12.431 -1.962 1.00 86.62 92 LEU A N 1
ATOM 748 C CA . LEU A 1 92 ? 16.557 -12.895 -2.133 1.00 86.62 92 LEU A CA 1
ATOM 749 C C . LEU A 1 92 ? 17.175 -13.389 -0.824 1.00 86.62 92 LEU A C 1
ATOM 751 O O . LEU A 1 92 ? 17.834 -14.422 -0.825 1.00 86.62 92 LEU A O 1
ATOM 755 N N . ASP A 1 93 ? 16.911 -12.718 0.294 1.00 87.94 93 ASP A N 1
ATOM 756 C CA . ASP A 1 93 ? 17.379 -13.138 1.616 1.00 87.94 93 ASP A CA 1
ATOM 757 C C . ASP A 1 93 ? 16.784 -14.495 2.012 1.00 87.94 93 ASP A C 1
ATOM 759 O O . ASP A 1 93 ? 17.458 -15.331 2.613 1.00 87.94 93 ASP A O 1
ATOM 763 N N . LYS A 1 94 ? 15.513 -14.739 1.662 1.00 86.56 94 LYS A N 1
ATOM 764 C CA . LYS A 1 94 ? 14.803 -15.968 2.032 1.00 86.56 94 LYS A CA 1
ATOM 765 C C . LYS A 1 94 ? 15.121 -17.152 1.121 1.00 86.56 94 LYS A C 1
ATOM 767 O O . LYS A 1 94 ? 15.196 -18.281 1.602 1.00 86.56 94 LYS A O 1
ATOM 772 N N . TYR A 1 95 ? 15.238 -16.917 -0.181 1.00 84.38 95 TYR A N 1
ATOM 773 C CA . TYR A 1 95 ? 15.332 -17.981 -1.186 1.00 84.38 95 TYR A CA 1
ATOM 774 C C . TYR A 1 95 ? 16.699 -18.046 -1.879 1.00 84.38 95 TYR A C 1
ATOM 776 O O . TYR A 1 95 ? 16.931 -18.936 -2.698 1.00 84.38 95 TYR A O 1
ATOM 784 N N . GLY A 1 96 ? 17.620 -17.145 -1.528 1.00 74.31 96 GLY A N 1
ATOM 785 C CA . GLY A 1 96 ? 18.885 -16.967 -2.227 1.00 74.31 96 GLY A CA 1
ATOM 786 C C . GLY A 1 96 ? 18.688 -16.406 -3.636 1.00 74.31 96 GLY A C 1
ATOM 787 O O . GLY A 1 96 ? 17.573 -16.214 -4.121 1.00 74.31 96 GLY A O 1
ATOM 788 N N . ASP A 1 97 ? 19.796 -16.192 -4.342 1.00 71.62 97 ASP A N 1
ATOM 789 C CA . ASP A 1 97 ? 19.804 -15.694 -5.726 1.00 71.62 97 ASP A CA 1
ATOM 790 C C . ASP A 1 97 ? 19.425 -16.780 -6.761 1.00 71.62 97 ASP A C 1
ATOM 792 O O . ASP A 1 97 ? 19.742 -16.695 -7.950 1.00 71.62 97 ASP A O 1
ATOM 796 N N . ALA A 1 98 ? 18.769 -17.856 -6.311 1.00 59.19 98 ALA A N 1
ATOM 797 C CA . ALA A 1 98 ? 18.413 -18.991 -7.142 1.00 59.19 98 ALA A CA 1
ATOM 798 C C . ALA A 1 98 ? 17.331 -18.588 -8.165 1.00 59.19 98 ALA A C 1
ATOM 800 O O . ALA A 1 98 ? 16.133 -18.657 -7.904 1.00 59.19 98 ALA A O 1
ATOM 801 N N . LEU A 1 99 ? 17.794 -18.215 -9.365 1.00 56.38 99 LEU A N 1
ATOM 802 C CA . LEU A 1 99 ? 17.062 -18.199 -10.641 1.00 56.38 99 LEU A CA 1
ATOM 803 C C . LEU A 1 99 ? 16.078 -17.042 -10.914 1.00 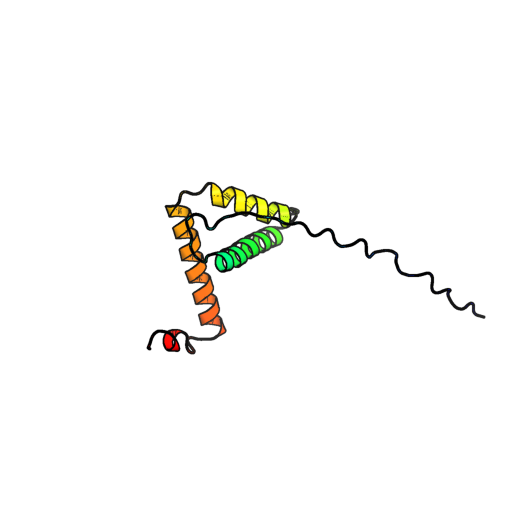56.38 99 LEU A C 1
ATOM 805 O O . LEU A 1 99 ? 15.153 -17.224 -11.701 1.00 56.38 99 LEU A O 1
ATOM 809 N N . ILE A 1 100 ? 16.304 -15.818 -10.420 1.00 54.31 100 ILE A N 1
ATOM 810 C CA . ILE A 1 100 ? 15.615 -14.644 -11.019 1.00 54.31 100 ILE A CA 1
ATOM 811 C C . ILE A 1 100 ? 16.194 -14.309 -12.411 1.00 54.31 100 ILE A C 1
ATOM 813 O O . ILE A 1 100 ? 15.466 -13.888 -13.308 1.00 54.31 100 ILE A O 1
ATOM 817 N N . ASN A 1 101 ? 17.480 -14.588 -12.651 1.00 50.47 101 ASN A N 1
ATOM 818 C CA . ASN A 1 101 ? 18.142 -14.307 -13.936 1.00 50.47 101 ASN A CA 1
ATOM 819 C C . ASN A 1 101 ? 17.797 -15.290 -15.074 1.00 50.47 101 ASN A C 1
ATOM 821 O O . ASN A 1 101 ? 18.142 -15.028 -16.227 1.00 50.47 101 ASN A O 1
ATOM 825 N N . ALA A 1 102 ? 17.101 -16.398 -14.793 1.00 53.78 102 ALA A N 1
ATOM 826 C CA . ALA A 1 102 ? 16.724 -17.367 -15.828 1.00 53.78 102 ALA A CA 1
ATOM 827 C C . ALA A 1 102 ? 15.628 -16.841 -16.776 1.00 53.78 102 ALA A C 1
ATOM 829 O O . ALA A 1 102 ? 15.515 -17.318 -17.900 1.00 53.78 102 ALA A O 1
ATOM 830 N N . TYR A 1 103 ? 14.851 -15.838 -16.349 1.00 49.81 103 TYR A N 1
ATOM 831 C CA . TYR A 1 103 ? 13.786 -15.230 -17.156 1.00 49.81 103 TYR A CA 1
ATOM 832 C C . TYR A 1 103 ? 14.227 -14.012 -17.986 1.00 49.81 103 TYR A C 1
ATOM 834 O O . TYR A 1 103 ? 13.471 -13.576 -18.846 1.00 49.81 103 TYR A O 1
ATOM 842 N N . TYR A 1 104 ? 15.434 -13.476 -17.769 1.00 49.59 104 TYR A N 1
ATOM 843 C CA . TYR A 1 104 ? 15.942 -12.286 -18.476 1.00 49.59 104 TYR A CA 1
ATOM 844 C C . TYR A 1 104 ? 17.084 -12.588 -19.461 1.00 49.59 104 TYR A C 1
ATOM 846 O O . TYR A 1 104 ? 17.712 -11.668 -19.978 1.00 49.59 104 TYR A O 1
ATOM 854 N N . THR A 1 105 ? 17.382 -13.868 -19.702 1.00 45.19 105 THR A N 1
ATOM 855 C CA . THR A 1 105 ? 18.470 -14.325 -20.589 1.00 45.19 105 THR A CA 1
ATOM 856 C C . THR A 1 105 ? 17.981 -15.050 -21.851 1.00 45.19 105 THR A C 1
ATOM 858 O O . THR A 1 105 ? 18.781 -15.714 -22.508 1.00 45.19 105 THR A O 1
ATOM 861 N N . GLN A 1 106 ? 16.701 -14.907 -22.219 1.00 43.69 106 GLN A N 1
ATOM 862 C CA . GLN A 1 106 ? 16.171 -15.340 -23.522 1.00 43.69 106 GLN A CA 1
ATOM 863 C C . GLN A 1 106 ? 15.864 -14.143 -24.415 1.00 43.69 106 GLN A C 1
ATOM 865 O O . GLN A 1 106 ? 15.206 -13.203 -23.917 1.00 43.69 106 GLN A O 1
#

Sequence (106 aa):
MGEMPNNKNITDHLTESEIIFLHADLQQYLSQSCGAFVCMAAKEVIEQRESNSDSAPYTLLKNYADRFKKYSAEEQYEIDFQHRLINRNCYLDKYGDALINAYYTQ

InterPro domains:
  IPR003653 Ulp1 protease family, C-terminal catalytic domain [PF02902] (6-83)

pLDDT: mean 80.67, std 16.96, range [43.22, 96.06]